Protein AF-A0A5J4L8S2-F1 (afdb_monomer)

Mean predicted aligned error: 15.15 Å

Radius of gyration: 26.33 Å; Cα contacts (8 Å, |Δi|>4): 148; chains: 1; bounding box: 66×26×80 Å

Foldseek 3Di:
DDPVVVVVVVVVVVVVVLVVVLVVLLVQLLCQLVVLLVCCVVVVLVSSLVSLVVSLVSCVVSVVVVSNVVSVVSNVVSVVVPPDPQPAADVQADPVLNLLLVVLLVPDDLVRSCVVVVHDSVVSVVSPVVSCVSNVHDDSPVSNVRNVPPDD

Secondary structure (DSSP, 8-state):
--HHHHHHHHHHHHHHHHHHHHHHHHHHHHHHHHHHHHHHHTT-HHHHHHHHHHHHHHHHHTT-HHHHHHHHHHHHHHHHS-S-----SGGGS-HHHHHHHHHHHTT--HHHHHHHHTS-HHHHHHHHHHHHHHHT-SSGGGSHHHH-----

InterPro domains:
  IPR000792 Transcription regulator LuxR, C-terminal [PF00196] (92-144)
  IPR000792 Transcription regulator LuxR, C-terminal [PR00038] (93-107)
  IPR000792 Transcription regulator LuxR, C-terminal [PR00038] (107-123)
  IPR000792 Transcription regulator LuxR, C-terminal [PR00038] (123-135)
  IPR000792 Transcription regulator LuxR, C-terminal [PS50043] (86-151)
  IPR000792 Transcription regulator LuxR, C-terminal [SM00421] (90-147)
  IPR000792 Transcription regulator LuxR, C-terminal [cd06170] (93-144)
  IPR016032 Signal transduction response regulator, C-terminal effector [SSF46894]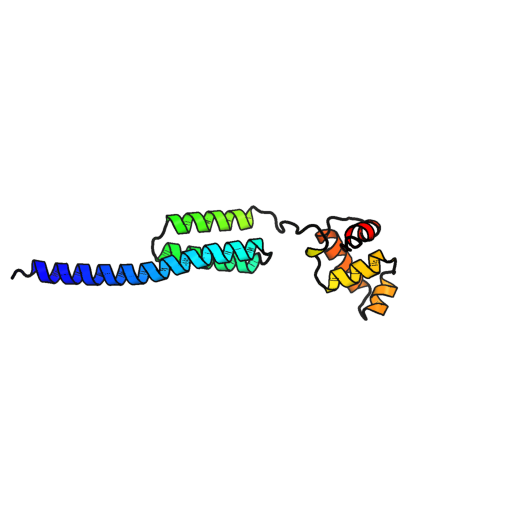 (81-145)
  IPR036388 Winged helix-like DNA-binding domain superfamily [G3DSA:1.10.10.10] (65-148)

Nearest PDB structures (foldseek):
  1je8-assembly2_E  TM=9.227E-01  e=4.264E-03  Escherichia coli
  3kln-assembly1_A  TM=6.521E-01  e=1.689E-03  Vibrio cholerae O1 biovar El Tor
  6eo2-assembly1_A  TM=7.049E-01  e=2.862E-02  Salmonella enterica subsp. enterica serovar Typhimurium
  7r3g-assembly1_B  TM=6.244E-01  e=9.226E-03  Pseudomonas aeruginosa PAO1
  1zn2-assembly1_A  TM=6.250E-01  e=1.896E-02  Pseudomonas fluorescens

Sequence (152 aa):
MTVRGREGLKQLETSVGLLEEAGATLEQARSLVEYGTLRFEAGHARLGRETARRGLELARQCGAEGLADLARERLQAFGARPRRAHTVGASALTDRERRVAVLAARGLTNREIADTLFITQRTVENHLTSGFRKLGIARRRELAPLLDDEPS

Organism: NCBI:txid285578

Solvent-accessible surface area (backbone atoms only — not comparable to full-atom values): 8182 Å² total; per-residue (Å²): 138,61,72,69,59,61,54,53,48,53,51,49,53,53,50,50,54,53,50,54,55,37,49,58,43,46,53,49,13,52,51,26,30,52,52,10,47,54,33,32,75,73,68,42,49,68,63,7,51,57,33,19,50,54,10,27,52,38,14,56,74,62,65,37,55,74,56,24,50,52,29,48,53,51,55,47,49,66,65,68,47,55,93,64,78,66,52,64,39,71,87,49,47,52,74,69,30,42,56,53,45,52,47,39,39,75,65,47,49,55,62,57,48,13,65,74,68,75,51,51,46,69,56,44,51,51,34,48,57,55,34,28,69,30,50,74,49,92,51,71,84,61,37,36,82,57,68,67,76,63,85,128

pLDDT: mean 81.4, std 14.76, range [33.41, 96.56]

Structure (mmCIF, N/CA/C/O backbone):
data_AF-A0A5J4L8S2-F1
#
_entry.id   AF-A0A5J4L8S2-F1
#
loop_
_atom_site.group_PDB
_atom_site.id
_atom_site.type_symbol
_atom_site.label_atom_id
_atom_site.label_alt_id
_atom_site.label_comp_id
_atom_site.label_asym_id
_atom_site.label_entity_id
_atom_site.label_seq_id
_atom_site.pdbx_PDB_ins_code
_atom_site.Cartn_x
_atom_site.Cartn_y
_atom_site.Cartn_z
_atom_site.occupancy
_atom_site.B_iso_or_equiv
_atom_site.auth_seq_id
_atom_site.auth_comp_id
_atom_site.auth_asym_id
_atom_site.auth_atom_id
_atom_site.pdbx_PDB_model_num
ATOM 1 N N . MET A 1 1 ? 32.017 -12.482 -51.932 1.00 50.88 1 MET A N 1
ATOM 2 C CA . MET A 1 1 ? 31.146 -12.523 -50.734 1.00 50.88 1 MET A CA 1
ATOM 3 C C . MET A 1 1 ? 31.991 -12.245 -49.502 1.00 50.88 1 MET A C 1
ATOM 5 O O . MET A 1 1 ? 32.672 -13.130 -49.002 1.00 50.88 1 MET A O 1
ATOM 9 N N . THR A 1 2 ? 32.053 -10.979 -49.106 1.00 50.59 2 THR A N 1
ATOM 10 C CA . THR A 1 2 ? 33.006 -10.443 -48.130 1.00 50.59 2 THR A CA 1
ATOM 11 C C . THR A 1 2 ? 32.641 -10.848 -46.701 1.00 50.59 2 THR A C 1
ATOM 13 O O . THR A 1 2 ? 31.485 -10.784 -46.294 1.00 50.59 2 THR A O 1
ATOM 16 N N . VAL A 1 3 ? 33.655 -11.234 -45.924 1.00 57.12 3 VAL A N 1
ATOM 17 C CA . VAL A 1 3 ? 33.594 -11.594 -44.491 1.00 57.12 3 VAL A CA 1
ATOM 18 C C . VAL A 1 3 ? 32.822 -10.559 -43.646 1.00 57.12 3 VAL A C 1
ATOM 20 O O . VAL A 1 3 ? 32.155 -10.927 -42.685 1.00 57.12 3 VAL A O 1
ATOM 23 N N . ARG A 1 4 ? 32.790 -9.292 -44.090 1.00 57.53 4 ARG A N 1
ATOM 24 C CA . ARG A 1 4 ? 31.980 -8.188 -43.536 1.00 57.53 4 ARG A CA 1
ATOM 25 C C . ARG A 1 4 ? 30.475 -8.480 -43.443 1.00 57.53 4 ARG A C 1
ATOM 27 O O . ARG A 1 4 ? 29.844 -8.039 -42.493 1.00 57.53 4 ARG A O 1
ATOM 34 N N . GLY A 1 5 ? 29.904 -9.213 -44.402 1.00 64.56 5 GLY A N 1
ATOM 35 C CA . GLY A 1 5 ? 28.468 -9.519 -44.419 1.00 64.56 5 GLY A CA 1
ATOM 36 C C . GLY A 1 5 ? 28.061 -10.608 -43.423 1.00 64.56 5 GLY A C 1
ATOM 37 O O . GLY A 1 5 ? 26.972 -10.550 -42.867 1.00 64.56 5 GLY A O 1
ATOM 38 N N . ARG A 1 6 ? 28.947 -11.578 -43.156 1.00 67.19 6 ARG A N 1
ATOM 39 C CA . ARG A 1 6 ? 28.685 -12.667 -42.197 1.00 67.19 6 ARG A CA 1
ATOM 40 C C . ARG A 1 6 ? 28.795 -12.202 -40.745 1.00 67.19 6 ARG A C 1
ATOM 42 O O . ARG A 1 6 ? 28.000 -12.632 -39.920 1.00 67.19 6 ARG A O 1
ATOM 49 N N . GLU A 1 7 ? 29.747 -11.318 -40.453 1.00 69.94 7 GLU A N 1
ATOM 50 C CA . GLU A 1 7 ? 29.907 -10.734 -39.116 1.00 69.94 7 GLU A CA 1
ATOM 51 C C . GLU A 1 7 ? 28.752 -9.781 -38.774 1.00 69.94 7 GLU A C 1
ATOM 53 O O . GLU A 1 7 ? 28.182 -9.865 -37.690 1.00 69.94 7 GLU A O 1
ATOM 58 N N . GLY A 1 8 ? 28.323 -8.951 -39.734 1.00 68.88 8 GLY A N 1
ATOM 59 C CA . GLY A 1 8 ? 27.148 -8.092 -39.562 1.00 68.88 8 GLY A CA 1
ATOM 60 C C . GLY A 1 8 ? 25.854 -8.879 -39.324 1.00 68.88 8 GLY A C 1
ATOM 61 O O . GLY A 1 8 ? 25.035 -8.470 -38.506 1.00 68.88 8 GLY A O 1
ATOM 62 N N . LEU A 1 9 ? 25.687 -10.038 -39.973 1.00 75.00 9 LEU A N 1
ATOM 63 C CA . LEU A 1 9 ? 24.523 -10.904 -39.759 1.00 75.00 9 LEU A CA 1
ATOM 64 C C . LEU A 1 9 ? 24.475 -11.456 -38.325 1.00 75.00 9 LEU A C 1
ATOM 66 O O . LEU A 1 9 ? 23.432 -11.395 -37.686 1.00 75.00 9 LEU A O 1
ATOM 70 N N . LYS A 1 10 ? 25.615 -11.928 -37.800 1.00 75.44 10 LYS A N 1
ATOM 71 C CA . LYS A 1 10 ? 25.720 -12.430 -36.419 1.00 75.44 10 LYS A CA 1
ATOM 72 C C . LYS A 1 10 ? 25.469 -11.342 -35.377 1.00 75.44 10 LYS A C 1
ATOM 74 O O . LYS A 1 10 ? 24.839 -11.602 -34.353 1.00 75.44 10 LYS A O 1
ATOM 79 N N . GLN A 1 11 ? 25.947 -10.125 -35.632 1.00 77.69 11 GLN A N 1
ATOM 80 C CA . GLN A 1 11 ? 25.684 -8.978 -34.761 1.00 77.69 11 GLN A CA 1
ATOM 81 C C . GLN A 1 11 ? 24.195 -8.619 -34.739 1.00 77.69 11 GLN A C 1
ATOM 83 O O . GLN A 1 11 ? 23.652 -8.368 -33.666 1.00 77.69 11 GLN A O 1
ATOM 88 N N . LEU A 1 12 ? 23.517 -8.651 -35.892 1.00 76.31 12 LEU A N 1
ATOM 89 C CA . LEU A 1 12 ? 22.075 -8.403 -35.971 1.00 76.31 12 LEU A CA 1
ATOM 90 C C . LEU A 1 12 ? 21.254 -9.525 -35.325 1.00 76.31 12 LEU A C 1
ATOM 92 O O . LEU A 1 12 ? 20.318 -9.226 -34.597 1.00 76.31 12 LEU A O 1
ATOM 96 N N . GLU A 1 13 ? 21.625 -10.789 -35.521 1.00 78.25 13 GLU A N 1
ATOM 97 C CA . GLU A 1 13 ? 20.975 -11.939 -34.876 1.00 78.25 13 GLU A CA 1
ATOM 98 C C . GLU A 1 13 ? 21.084 -11.861 -33.345 1.00 78.25 13 GLU A C 1
ATOM 100 O O . GLU A 1 13 ? 20.088 -11.994 -32.636 1.00 78.25 13 GLU A O 1
ATOM 105 N N . THR A 1 14 ? 22.273 -11.522 -32.839 1.00 81.31 14 THR A N 1
ATOM 106 C CA . THR A 1 14 ? 22.495 -11.268 -31.407 1.00 81.31 14 THR A CA 1
ATOM 107 C C . THR A 1 14 ? 21.661 -10.082 -30.920 1.00 81.31 14 THR A C 1
ATOM 109 O O . THR A 1 14 ? 21.034 -10.154 -29.867 1.00 81.31 14 THR A O 1
ATOM 112 N N . SER A 1 15 ? 21.617 -8.991 -31.690 1.00 72.94 15 SER A N 1
ATOM 113 C CA . SER A 1 15 ? 20.834 -7.804 -31.344 1.00 72.94 15 SER A CA 1
ATOM 114 C C . SER A 1 15 ? 19.332 -8.091 -31.292 1.00 72.94 15 SER A C 1
ATOM 116 O O . SER A 1 15 ? 18.666 -7.574 -30.402 1.00 72.94 15 SER A O 1
ATOM 118 N N . VAL A 1 16 ? 18.794 -8.886 -32.221 1.00 79.12 16 VAL A N 1
ATOM 119 C CA . VAL A 1 16 ? 17.371 -9.258 -32.247 1.00 79.12 16 VAL A CA 1
ATOM 120 C C . VAL A 1 16 ? 17.025 -10.119 -31.036 1.00 79.12 16 VAL A C 1
ATOM 122 O O . VAL A 1 16 ? 16.088 -9.779 -30.322 1.00 79.12 16 VAL A O 1
ATOM 12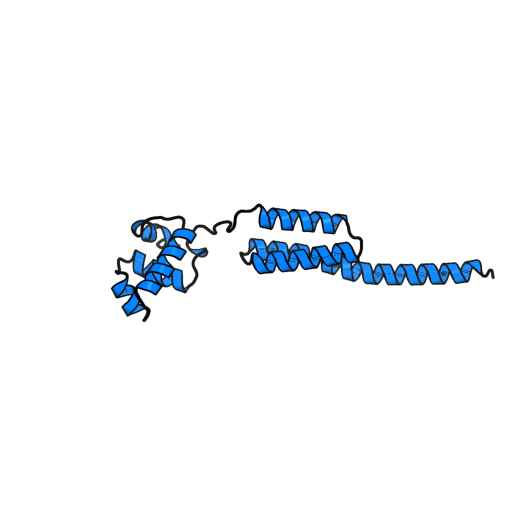5 N N . GLY A 1 17 ? 17.819 -11.154 -30.739 1.00 78.25 17 GLY A N 1
ATOM 126 C CA . GLY A 1 17 ? 17.571 -12.014 -29.577 1.00 78.25 17 GLY A CA 1
ATOM 127 C C . GLY A 1 17 ? 17.609 -11.249 -28.248 1.00 78.25 17 GLY A C 1
ATOM 128 O O . GLY A 1 17 ? 16.734 -11.426 -27.402 1.00 78.25 17 GLY A O 1
ATOM 129 N N . LEU A 1 18 ? 18.566 -10.326 -28.092 1.00 77.06 18 LEU A N 1
ATOM 130 C CA . LEU A 1 18 ? 18.639 -9.454 -26.914 1.00 77.06 18 LEU A CA 1
ATOM 131 C C . LEU A 1 18 ? 17.420 -8.525 -26.797 1.00 77.06 18 LEU A C 1
ATOM 133 O O . LEU A 1 18 ? 16.943 -8.283 -25.691 1.00 77.06 18 LEU A O 1
ATOM 137 N N . LEU A 1 19 ? 16.908 -8.004 -27.918 1.00 74.25 19 LEU A N 1
ATOM 138 C CA . LEU A 1 19 ? 15.727 -7.135 -27.930 1.00 74.25 19 LEU A CA 1
ATOM 139 C C . LEU A 1 19 ? 14.429 -7.904 -27.642 1.00 74.25 19 LEU A C 1
ATOM 141 O O . LEU A 1 19 ? 13.551 -7.362 -26.974 1.00 74.25 19 LEU A O 1
ATOM 145 N N . GLU A 1 20 ? 14.307 -9.154 -28.092 1.00 76.06 20 GLU A N 1
ATOM 146 C CA . GLU A 1 20 ? 13.158 -10.017 -27.784 1.00 76.06 20 GLU A CA 1
ATOM 147 C C . GLU A 1 20 ? 13.086 -10.358 -26.285 1.00 76.06 20 GLU A C 1
ATOM 149 O O . GLU A 1 20 ? 12.030 -10.213 -25.662 1.00 76.06 20 GLU A O 1
ATOM 154 N N . GLU A 1 21 ? 14.213 -10.736 -25.672 1.00 76.75 21 GLU A N 1
ATOM 155 C CA . GLU A 1 21 ? 14.300 -11.001 -24.227 1.00 76.75 21 GLU A CA 1
ATOM 156 C C . GLU A 1 21 ? 14.074 -9.725 -23.397 1.00 76.75 21 GLU A C 1
ATOM 158 O O . GLU A 1 21 ? 13.354 -9.736 -22.387 1.00 76.75 21 GLU A O 1
ATOM 163 N N . ALA A 1 22 ? 14.634 -8.598 -23.849 1.00 74.44 22 ALA A N 1
ATOM 164 C CA . ALA A 1 22 ? 14.414 -7.298 -23.228 1.00 74.44 22 ALA A CA 1
ATOM 165 C C . ALA A 1 22 ? 12.946 -6.858 -23.318 1.00 74.44 22 ALA A C 1
ATOM 167 O O . ALA A 1 22 ? 12.443 -6.316 -22.339 1.00 74.44 22 ALA A O 1
ATOM 168 N N . GLY A 1 23 ? 12.245 -7.130 -24.425 1.00 78.81 23 GLY A N 1
ATOM 169 C CA . GLY A 1 23 ? 10.811 -6.861 -24.571 1.00 78.81 23 GLY A CA 1
ATOM 170 C C . GLY A 1 23 ? 9.967 -7.656 -23.573 1.00 78.81 23 GLY A C 1
ATOM 171 O O . GLY A 1 23 ? 9.160 -7.092 -22.844 1.00 78.81 23 GLY A O 1
ATOM 172 N N . ALA A 1 24 ? 10.216 -8.959 -23.414 1.00 83.62 24 ALA A N 1
ATOM 173 C CA . ALA A 1 24 ? 9.514 -9.744 -22.393 1.00 83.62 24 ALA A CA 1
ATOM 174 C C . ALA A 1 24 ? 9.785 -9.224 -20.963 1.00 83.62 24 ALA A C 1
ATOM 176 O O . ALA A 1 24 ? 8.877 -9.144 -20.128 1.00 83.62 24 ALA A O 1
ATOM 177 N N . THR A 1 25 ? 11.032 -8.828 -20.691 1.00 87.25 25 THR A N 1
ATOM 178 C CA . THR A 1 25 ? 11.468 -8.313 -19.384 1.00 87.25 25 THR A CA 1
ATOM 179 C C . THR A 1 25 ? 10.911 -6.917 -19.091 1.00 87.25 25 THR A C 1
ATOM 181 O O . THR A 1 25 ? 10.486 -6.641 -17.966 1.00 87.25 25 THR A O 1
ATOM 184 N N . LEU A 1 26 ? 10.871 -6.035 -20.091 1.00 88.25 26 LEU A N 1
ATOM 185 C CA . LEU A 1 26 ? 10.297 -4.693 -20.006 1.00 88.25 26 LEU A CA 1
ATOM 186 C C . LEU A 1 26 ? 8.798 -4.761 -19.701 1.00 88.25 26 LEU A C 1
ATOM 188 O O . LEU A 1 26 ? 8.314 -4.090 -18.785 1.00 88.25 26 LEU A O 1
ATOM 192 N N . GLU A 1 27 ? 8.072 -5.622 -20.405 1.00 89.81 27 GLU A N 1
ATOM 193 C CA . GLU A 1 27 ? 6.628 -5.774 -20.258 1.00 89.81 27 GLU A CA 1
ATOM 194 C C . GLU A 1 27 ? 6.292 -6.362 -18.882 1.00 89.81 27 GLU A C 1
ATOM 196 O O . GLU A 1 27 ? 5.346 -5.921 -18.212 1.00 89.81 27 GLU A O 1
ATOM 201 N N . GLN A 1 28 ? 7.117 -7.297 -18.402 1.00 91.31 28 GLN A N 1
ATOM 202 C CA . GLN A 1 28 ? 7.039 -7.816 -17.040 1.00 91.31 28 GLN A CA 1
ATOM 203 C C . GLN A 1 28 ? 7.308 -6.721 -15.999 1.00 91.31 28 GLN A C 1
ATOM 205 O O . GLN A 1 28 ? 6.548 -6.590 -15.032 1.00 91.31 28 GLN A O 1
ATOM 210 N N . ALA A 1 29 ? 8.359 -5.918 -16.186 1.00 94.50 29 ALA A N 1
ATOM 211 C CA . ALA A 1 29 ? 8.692 -4.811 -15.297 1.00 94.50 29 ALA A CA 1
ATOM 212 C C . ALA A 1 29 ? 7.529 -3.813 -15.208 1.00 94.50 29 ALA A C 1
ATOM 214 O O . ALA A 1 29 ? 7.109 -3.449 -14.105 1.00 94.50 29 ALA A O 1
ATOM 215 N N . ARG A 1 30 ? 6.946 -3.438 -16.353 1.00 94.19 30 ARG A N 1
ATOM 216 C CA . ARG A 1 30 ? 5.809 -2.512 -16.437 1.00 94.19 30 ARG A CA 1
ATOM 217 C C . ARG A 1 30 ? 4.601 -3.045 -15.678 1.00 94.19 30 ARG A C 1
ATOM 219 O O . ARG A 1 30 ? 4.056 -2.353 -14.816 1.00 94.19 30 ARG A O 1
ATOM 226 N N . SER A 1 31 ? 4.261 -4.306 -15.931 1.00 92.56 31 SER A N 1
ATOM 227 C CA . SER A 1 31 ? 3.153 -4.998 -15.272 1.00 92.56 31 SER A CA 1
ATOM 228 C C . SER A 1 31 ? 3.333 -5.051 -13.752 1.00 92.56 31 SER A C 1
ATOM 230 O O . SER A 1 31 ? 2.379 -4.853 -13.003 1.00 92.56 31 SER A O 1
ATOM 232 N N . LEU A 1 32 ? 4.556 -5.270 -13.258 1.00 93.88 32 LEU A N 1
ATOM 233 C CA . LEU A 1 32 ? 4.846 -5.297 -11.820 1.00 93.88 32 LEU A CA 1
ATOM 234 C C . LEU A 1 32 ? 4.733 -3.918 -11.158 1.00 93.88 32 LEU A C 1
ATOM 236 O O . 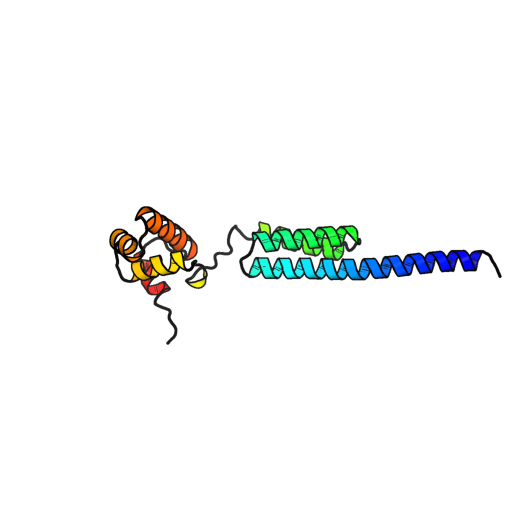LEU A 1 32 ? 4.240 -3.829 -10.031 1.00 93.88 32 LEU A O 1
ATOM 240 N N . VAL A 1 33 ? 5.164 -2.847 -11.830 1.00 93.06 33 VAL A N 1
ATOM 241 C CA . VAL A 1 33 ? 5.024 -1.471 -11.320 1.00 93.06 33 VAL A CA 1
ATOM 242 C C . VAL A 1 33 ? 3.546 -1.086 -11.203 1.00 93.06 33 VAL A C 1
ATOM 244 O O . VAL A 1 33 ? 3.112 -0.569 -10.167 1.00 93.06 33 VAL A O 1
ATOM 247 N N . GLU A 1 34 ? 2.754 -1.388 -12.230 1.00 90.75 34 GLU A N 1
ATOM 248 C CA . GLU A 1 34 ? 1.315 -1.119 -12.246 1.00 90.75 34 GLU A CA 1
ATOM 249 C C . GLU A 1 34 ? 0.569 -1.979 -11.219 1.00 90.75 34 GLU A C 1
ATOM 251 O O . GLU A 1 34 ? -0.143 -1.454 -10.360 1.00 90.75 34 GLU A O 1
ATOM 256 N N . TYR A 1 35 ? 0.826 -3.288 -11.200 1.00 86.50 35 TYR A N 1
ATOM 257 C CA . TYR A 1 35 ? 0.220 -4.197 -10.231 1.00 86.50 35 TYR A CA 1
ATOM 258 C C . TYR A 1 35 ? 0.598 -3.846 -8.784 1.00 86.50 35 TYR A C 1
ATOM 260 O O . TYR A 1 35 ? -0.230 -3.931 -7.873 1.00 86.50 35 TYR A O 1
ATOM 268 N N . GLY A 1 36 ? 1.844 -3.426 -8.548 1.00 86.69 36 GLY A N 1
ATOM 269 C CA . GLY A 1 36 ? 2.295 -2.930 -7.249 1.00 86.69 36 GLY A CA 1
ATOM 270 C C . GLY A 1 36 ? 1.553 -1.667 -6.810 1.00 86.69 36 GLY A C 1
ATOM 271 O O . GLY A 1 36 ? 1.185 -1.559 -5.638 1.00 86.69 36 GLY A O 1
ATOM 272 N N . THR A 1 37 ? 1.269 -0.759 -7.748 1.00 84.75 37 THR A N 1
ATOM 273 C CA . THR A 1 37 ? 0.452 0.439 -7.502 1.00 84.75 37 THR A CA 1
ATOM 274 C C . THR A 1 37 ? -0.973 0.063 -7.110 1.00 84.75 37 THR A C 1
ATOM 276 O O . THR A 1 37 ? -1.415 0.445 -6.028 1.00 84.75 37 THR A O 1
ATOM 279 N N . LEU A 1 38 ? -1.658 -0.747 -7.919 1.00 78.38 38 LEU A N 1
ATOM 280 C CA . LEU A 1 38 ? -3.043 -1.145 -7.650 1.00 78.38 38 LEU A CA 1
ATOM 281 C C . LEU A 1 38 ? -3.174 -1.880 -6.309 1.00 78.38 38 LEU A C 1
ATOM 283 O O . LEU A 1 38 ? -4.091 -1.623 -5.532 1.00 78.38 38 LEU A O 1
ATOM 287 N N . ARG A 1 39 ? -2.208 -2.746 -5.965 1.00 77.12 39 ARG A N 1
ATOM 288 C CA . ARG A 1 39 ? -2.175 -3.401 -4.646 1.00 77.12 39 ARG A CA 1
ATOM 289 C C . ARG A 1 39 ? -1.971 -2.424 -3.495 1.00 77.12 39 ARG A C 1
ATOM 291 O O . ARG A 1 39 ? -2.516 -2.642 -2.414 1.00 77.12 39 ARG A O 1
ATOM 298 N N . PHE A 1 40 ? -1.167 -1.382 -3.690 1.00 78.75 40 PHE A N 1
ATOM 299 C CA . PHE A 1 40 ? -0.985 -0.345 -2.680 1.00 78.75 40 PHE A CA 1
ATOM 300 C C . PHE A 1 40 ? -2.281 0.448 -2.466 1.00 78.75 40 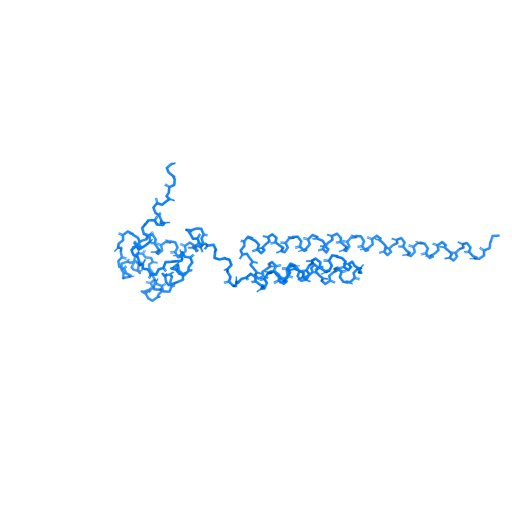PHE A C 1
ATOM 302 O O . PHE A 1 40 ? -2.682 0.654 -1.320 1.00 78.75 40 PHE A O 1
ATOM 309 N N . GLU A 1 41 ? -2.954 0.832 -3.550 1.00 76.69 41 GLU A N 1
ATOM 310 C CA . GLU A 1 41 ? -4.231 1.557 -3.529 1.00 76.69 41 GLU A CA 1
ATOM 311 C C . GLU A 1 41 ? -5.367 0.728 -2.915 1.00 76.69 41 GLU A C 1
ATOM 313 O O . GLU A 1 41 ? -6.165 1.263 -2.150 1.00 76.69 41 GLU A O 1
ATOM 318 N N . ALA A 1 42 ? -5.367 -0.590 -3.128 1.00 70.62 42 ALA A N 1
ATOM 319 C CA . ALA A 1 42 ? -6.289 -1.539 -2.498 1.00 70.62 42 ALA A CA 1
ATOM 320 C C . ALA A 1 42 ? -6.003 -1.811 -1.000 1.00 70.62 42 ALA A C 1
ATOM 322 O O . ALA A 1 42 ? -6.623 -2.678 -0.391 1.00 70.62 42 ALA A O 1
ATOM 323 N N . GLY A 1 43 ? -5.039 -1.116 -0.383 1.00 69.81 43 GLY A N 1
ATOM 324 C CA . GLY A 1 43 ? -4.729 -1.239 1.048 1.00 69.81 43 GLY A CA 1
AT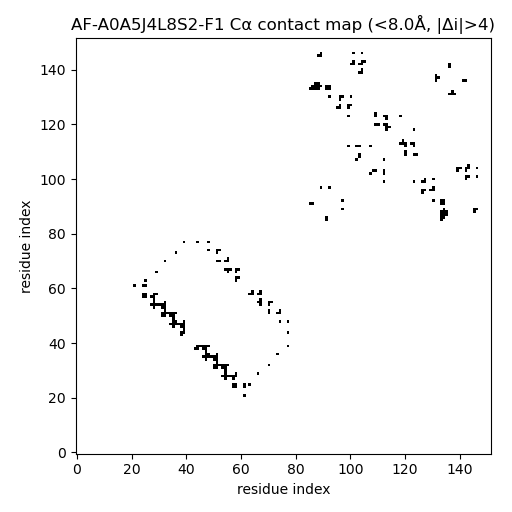OM 325 C C . GLY A 1 43 ? -3.701 -2.322 1.403 1.00 69.81 43 GLY A C 1
ATOM 326 O O . GLY A 1 43 ? -3.265 -2.409 2.555 1.00 69.81 43 GLY A O 1
ATOM 327 N N . HIS A 1 44 ? -3.204 -3.094 0.433 1.00 74.19 44 HIS A N 1
ATOM 328 C CA . HIS A 1 44 ? -2.143 -4.088 0.635 1.00 74.19 44 HIS A CA 1
ATOM 329 C C . HIS A 1 44 ? -0.740 -3.457 0.580 1.00 74.19 44 HIS A C 1
ATOM 331 O O . HIS A 1 44 ? 0.148 -3.913 -0.142 1.00 74.19 44 HIS A O 1
ATOM 337 N N . ALA A 1 45 ? -0.506 -2.414 1.381 1.00 80.12 45 ALA A N 1
ATOM 338 C CA . ALA A 1 45 ? 0.655 -1.525 1.261 1.00 80.12 45 ALA A CA 1
ATOM 339 C C . ALA A 1 45 ? 2.029 -2.228 1.281 1.00 80.12 45 ALA A C 1
ATOM 341 O O . ALA A 1 45 ? 2.950 -1.804 0.582 1.00 80.12 45 ALA A O 1
ATOM 342 N N . ARG A 1 46 ? 2.197 -3.296 2.078 1.00 82.50 46 ARG A N 1
ATOM 343 C CA . ARG A 1 46 ? 3.449 -4.077 2.106 1.00 82.50 46 ARG A CA 1
ATOM 344 C C . ARG A 1 46 ? 3.678 -4.807 0.780 1.00 82.50 46 ARG A C 1
ATOM 346 O O . ARG A 1 46 ? 4.730 -4.628 0.176 1.00 82.50 46 ARG A O 1
ATOM 353 N N . LEU A 1 47 ? 2.675 -5.556 0.323 1.00 77.25 47 LEU A N 1
ATOM 354 C CA . LEU A 1 47 ? 2.737 -6.333 -0.916 1.00 77.25 47 LEU A CA 1
ATOM 355 C C . LEU A 1 47 ? 2.863 -5.425 -2.147 1.00 77.25 47 LEU A C 1
ATOM 357 O O . LEU A 1 47 ? 3.638 -5.729 -3.051 1.00 77.25 47 LEU A O 1
ATOM 361 N N . GLY A 1 48 ? 2.160 -4.287 -2.167 1.00 83.81 48 GLY A N 1
ATOM 362 C CA . GLY A 1 48 ? 2.272 -3.293 -3.238 1.00 83.81 48 GLY A CA 1
ATOM 363 C C . GLY A 1 48 ? 3.694 -2.744 -3.380 1.00 83.81 48 GLY A C 1
ATOM 364 O O . GLY A 1 48 ? 4.264 -2.773 -4.469 1.00 83.81 48 GLY A O 1
ATOM 365 N N . ARG A 1 49 ? 4.329 -2.359 -2.260 1.00 90.75 49 ARG A N 1
ATOM 366 C CA . ARG A 1 49 ? 5.733 -1.906 -2.248 1.00 90.75 49 ARG A CA 1
ATOM 367 C C . ARG A 1 49 ? 6.716 -2.986 -2.692 1.00 90.75 49 ARG A C 1
ATOM 369 O O . ARG A 1 49 ? 7.609 -2.691 -3.476 1.00 90.75 49 ARG A O 1
ATOM 376 N N . GLU A 1 50 ? 6.584 -4.211 -2.185 1.00 87.38 50 GLU A N 1
ATOM 377 C CA . GLU A 1 50 ? 7.456 -5.334 -2.572 1.00 87.38 50 GLU A CA 1
ATOM 378 C C . GLU A 1 50 ? 7.383 -5.602 -4.082 1.00 87.38 50 GLU A C 1
ATOM 380 O O . GLU A 1 50 ? 8.401 -5.810 -4.737 1.00 87.38 50 GLU A O 1
ATOM 385 N N . THR A 1 51 ? 6.187 -5.497 -4.652 1.00 87.38 51 THR A N 1
ATOM 386 C CA . THR A 1 51 ? 5.947 -5.751 -6.079 1.00 87.38 51 THR A CA 1
ATOM 387 C C . THR A 1 51 ? 6.478 -4.633 -6.961 1.00 87.38 51 THR A C 1
ATOM 389 O O . THR A 1 51 ? 7.172 -4.905 -7.936 1.00 87.38 51 THR A O 1
ATOM 392 N N . ALA A 1 52 ? 6.228 -3.375 -6.594 1.00 91.31 52 ALA A N 1
ATOM 393 C CA . ALA A 1 52 ? 6.779 -2.239 -7.322 1.00 91.31 52 ALA A CA 1
ATOM 394 C C . ALA A 1 52 ? 8.318 -2.202 -7.256 1.00 91.31 52 ALA A C 1
ATOM 396 O O . ALA A 1 52 ? 8.957 -1.809 -8.227 1.00 91.31 52 ALA A O 1
ATOM 397 N N . ARG A 1 53 ? 8.934 -2.675 -6.157 1.00 94.94 53 ARG A N 1
ATOM 398 C CA . ARG A 1 53 ? 10.396 -2.860 -6.075 1.00 94.94 53 ARG A CA 1
ATOM 399 C C . ARG A 1 53 ? 10.911 -3.910 -7.055 1.00 94.94 53 ARG A C 1
ATOM 401 O O . ARG A 1 53 ? 11.919 -3.659 -7.700 1.00 94.94 53 ARG A O 1
ATOM 408 N N . ARG A 1 54 ? 10.212 -5.042 -7.193 1.00 94.00 54 ARG A N 1
ATOM 409 C CA . ARG A 1 54 ? 10.541 -6.065 -8.200 1.00 94.00 54 ARG A CA 1
ATOM 410 C C . ARG A 1 54 ? 10.481 -5.480 -9.616 1.00 94.00 54 ARG A C 1
ATOM 412 O O . ARG A 1 54 ? 11.384 -5.716 -10.407 1.00 94.00 54 ARG A O 1
ATOM 419 N N . GLY A 1 55 ? 9.444 -4.693 -9.913 1.00 94.62 55 GLY A N 1
ATOM 420 C CA . GLY A 1 55 ? 9.312 -3.996 -11.196 1.00 94.62 55 GLY A CA 1
ATOM 421 C C . GLY A 1 55 ? 10.447 -2.999 -11.453 1.00 94.62 55 GLY A C 1
ATOM 422 O O . GLY A 1 55 ? 11.022 -3.003 -12.534 1.00 94.62 55 GLY A O 1
ATOM 423 N N . LEU A 1 56 ? 10.829 -2.208 -10.443 1.00 96.25 56 LEU A N 1
ATOM 424 C CA . LEU A 1 56 ? 11.984 -1.304 -10.512 1.00 96.25 56 LEU A CA 1
ATOM 425 C C . LEU A 1 56 ? 13.291 -2.054 -10.803 1.00 96.25 56 LEU A C 1
ATOM 427 O O . LEU A 1 56 ? 14.092 -1.601 -11.613 1.00 96.25 56 LEU A O 1
ATOM 431 N N . GLU A 1 57 ? 13.531 -3.172 -10.123 1.00 94.62 57 GLU A N 1
ATOM 432 C CA . GLU A 1 57 ? 14.750 -3.957 -10.312 1.00 94.62 57 GLU A CA 1
ATOM 433 C C . GLU A 1 57 ? 14.849 -4.510 -11.738 1.00 94.62 57 GLU A C 1
ATOM 435 O O . GLU A 1 57 ? 15.879 -4.326 -12.382 1.00 94.62 57 GLU A O 1
ATOM 440 N N . LEU A 1 58 ? 13.759 -5.077 -12.267 1.00 93.31 58 LEU A N 1
ATOM 441 C CA . LEU A 1 58 ? 13.712 -5.553 -13.653 1.00 93.31 58 LEU A CA 1
ATOM 442 C C . LEU A 1 58 ? 13.867 -4.413 -14.665 1.00 93.31 58 LEU A C 1
ATOM 444 O O . LEU A 1 58 ? 14.623 -4.559 -15.618 1.00 93.31 58 LEU A O 1
ATOM 448 N N . ALA A 1 59 ? 13.229 -3.260 -14.430 1.00 93.00 59 ALA A N 1
ATOM 449 C CA . ALA A 1 59 ? 13.378 -2.088 -15.294 1.00 93.00 59 ALA A CA 1
ATOM 450 C C . ALA A 1 59 ? 14.842 -1.625 -15.389 1.00 93.00 59 ALA A C 1
ATOM 452 O O . ALA A 1 59 ? 15.306 -1.258 -16.463 1.00 93.00 59 ALA A O 1
ATOM 453 N N . ARG A 1 60 ? 15.596 -1.685 -14.283 1.00 93.69 60 ARG A N 1
ATOM 454 C CA . ARG A 1 60 ? 17.035 -1.368 -14.280 1.00 93.69 60 ARG A CA 1
ATOM 455 C C . ARG A 1 60 ? 17.861 -2.439 -14.987 1.00 93.69 60 ARG A C 1
ATOM 457 O O . ARG A 1 60 ? 18.801 -2.099 -15.694 1.00 93.69 60 ARG A O 1
ATOM 464 N N . GLN A 1 61 ? 17.513 -3.714 -14.816 1.00 89.69 61 GLN A N 1
ATOM 465 C CA . GLN A 1 61 ? 18.209 -4.827 -15.471 1.00 89.69 61 GLN A CA 1
ATOM 466 C C . GLN A 1 61 ? 18.064 -4.786 -16.998 1.00 89.69 61 GLN A C 1
ATOM 468 O O . GLN A 1 61 ? 19.032 -5.078 -17.692 1.00 89.69 61 GLN A O 1
ATOM 473 N N . CYS A 1 62 ? 16.904 -4.374 -17.522 1.00 88.31 62 CYS A N 1
ATOM 474 C CA . CYS A 1 62 ? 16.687 -4.222 -18.965 1.00 88.31 62 CYS A CA 1
ATOM 475 C C . CYS A 1 62 ? 17.011 -2.817 -19.514 1.00 88.31 62 CYS A C 1
ATOM 477 O O . CYS A 1 62 ? 16.755 -2.551 -20.685 1.00 88.31 62 CYS A O 1
ATOM 479 N N . GLY A 1 63 ? 17.571 -1.911 -18.698 1.00 88.38 63 GLY A N 1
ATOM 480 C CA . GLY A 1 63 ? 17.975 -0.562 -19.126 1.00 88.38 63 GLY A CA 1
ATOM 481 C C . GLY A 1 63 ? 16.820 0.416 -19.388 1.00 88.38 63 GLY A C 1
ATOM 482 O O . GLY A 1 63 ? 17.015 1.470 -19.993 1.00 88.38 63 GLY A O 1
ATOM 483 N N . ALA A 1 64 ? 15.609 0.098 -18.934 1.00 91.94 64 ALA A N 1
ATOM 484 C CA . ALA A 1 64 ? 14.418 0.920 -19.098 1.00 91.94 64 ALA A CA 1
ATOM 485 C C . ALA A 1 64 ? 14.351 2.045 -18.050 1.00 91.94 64 ALA A C 1
ATOM 487 O O . ALA A 1 64 ? 13.480 2.057 -17.176 1.00 91.94 64 ALA A O 1
ATOM 488 N N . GLU A 1 65 ? 15.267 3.010 -18.139 1.00 91.75 65 GLU A N 1
ATOM 489 C CA . GLU A 1 65 ? 15.435 4.066 -17.127 1.00 91.75 65 GLU A CA 1
ATOM 490 C C . GLU A 1 65 ? 14.163 4.897 -16.895 1.00 91.75 65 GLU A C 1
ATOM 492 O O . GLU A 1 65 ? 13.789 5.132 -15.750 1.00 91.75 65 GLU A O 1
ATOM 497 N N . GLY A 1 66 ? 13.409 5.239 -17.947 1.00 93.19 66 GLY A N 1
ATOM 498 C CA . GLY A 1 66 ? 12.141 5.969 -17.786 1.00 93.19 66 GLY A CA 1
ATOM 499 C C . GLY A 1 66 ? 11.094 5.198 -16.968 1.00 93.19 66 GLY A C 1
ATOM 500 O O . GLY A 1 66 ? 10.337 5.785 -16.194 1.00 93.19 66 GLY A O 1
ATOM 501 N N . LEU A 1 67 ? 11.073 3.865 -17.082 1.00 93.94 67 LEU A N 1
ATOM 502 C CA . LEU A 1 67 ? 10.213 3.017 -16.257 1.00 93.94 67 LEU A CA 1
ATOM 503 C C . LEU A 1 67 ? 10.761 2.883 -14.828 1.00 93.94 67 LEU A C 1
ATOM 505 O O . LEU A 1 67 ? 9.982 2.859 -13.873 1.00 93.94 67 LEU A O 1
ATOM 509 N N . ALA A 1 68 ? 12.084 2.815 -14.669 1.00 94.50 68 ALA A N 1
ATOM 510 C CA . ALA A 1 68 ? 12.732 2.793 -13.363 1.00 94.50 68 ALA A CA 1
ATOM 511 C C . ALA A 1 68 ? 12.473 4.092 -12.576 1.00 94.50 68 ALA A C 1
ATOM 513 O O . ALA A 1 68 ? 12.181 4.040 -11.378 1.00 94.50 68 ALA A O 1
ATOM 514 N N . ASP A 1 69 ? 12.510 5.246 -13.239 1.00 95.31 69 ASP A N 1
ATOM 515 C CA . ASP A 1 69 ? 12.188 6.544 -12.648 1.00 95.31 69 ASP A CA 1
ATOM 516 C C . ASP A 1 69 ? 10.732 6.603 -12.192 1.00 95.31 69 ASP A C 1
ATOM 518 O O . ASP A 1 69 ? 10.478 6.853 -11.010 1.00 95.31 69 ASP A O 1
ATOM 522 N N . LEU A 1 70 ? 9.792 6.221 -13.062 1.00 92.56 70 LEU A N 1
ATOM 523 C CA . LEU A 1 70 ? 8.377 6.108 -12.704 1.00 92.56 70 LEU A CA 1
ATOM 524 C C . LEU A 1 70 ? 8.172 5.187 -11.490 1.00 92.56 70 LEU A C 1
ATOM 526 O O . LEU A 1 70 ? 7.459 5.528 -10.546 1.00 92.56 70 LEU A O 1
ATOM 530 N N . ALA A 1 71 ? 8.807 4.013 -11.476 1.00 92.69 71 ALA A N 1
ATOM 531 C CA . ALA A 1 71 ? 8.699 3.077 -10.361 1.00 92.69 71 ALA A CA 1
ATOM 532 C C . ALA A 1 71 ? 9.244 3.672 -9.051 1.00 92.69 71 ALA A C 1
ATOM 534 O O . ALA A 1 71 ? 8.668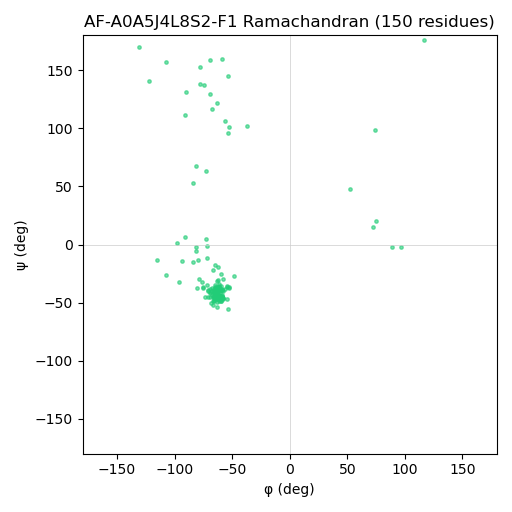 3.455 -7.979 1.00 92.69 71 ALA A O 1
ATOM 535 N N . ARG A 1 72 ? 10.333 4.448 -9.122 1.00 93.81 72 ARG A N 1
ATOM 536 C CA . ARG A 1 72 ? 10.925 5.138 -7.971 1.00 93.81 72 ARG A CA 1
ATOM 537 C C . ARG A 1 72 ? 10.006 6.234 -7.442 1.00 93.81 72 ARG A C 1
ATOM 539 O O . ARG A 1 72 ? 9.807 6.293 -6.231 1.00 93.81 72 ARG A O 1
ATOM 546 N N . GLU A 1 73 ? 9.401 7.031 -8.318 1.00 91.75 73 GLU A N 1
ATOM 547 C CA . GLU A 1 73 ? 8.400 8.040 -7.949 1.00 91.75 73 GLU A CA 1
ATOM 548 C C . GLU A 1 73 ? 7.200 7.402 -7.242 1.00 91.75 73 GLU A C 1
ATOM 550 O O . GLU A 1 73 ? 6.793 7.853 -6.170 1.00 91.75 73 GLU A O 1
ATOM 555 N N . ARG A 1 74 ? 6.676 6.286 -7.771 1.00 90.12 74 ARG A N 1
ATOM 556 C CA . ARG A 1 74 ? 5.593 5.531 -7.119 1.00 90.12 74 ARG A CA 1
ATOM 557 C C . ARG A 1 74 ? 6.013 5.021 -5.744 1.00 90.12 74 ARG A C 1
ATOM 559 O O . ARG A 1 74 ? 5.286 5.208 -4.772 1.00 90.12 74 ARG A O 1
ATOM 566 N N . LEU A 1 75 ? 7.200 4.427 -5.625 1.00 89.44 75 LEU A N 1
ATOM 567 C CA . LEU A 1 75 ? 7.733 3.942 -4.347 1.00 89.44 75 LEU A CA 1
ATOM 568 C C . LEU A 1 75 ? 7.950 5.068 -3.327 1.00 89.44 75 LEU A C 1
ATOM 570 O O . LEU A 1 75 ? 7.690 4.863 -2.138 1.00 89.44 75 LEU A O 1
ATOM 574 N N . GLN A 1 76 ? 8.387 6.247 -3.773 1.00 88.56 76 GLN A N 1
ATOM 575 C CA . GLN A 1 76 ? 8.472 7.443 -2.937 1.00 88.56 76 GLN A CA 1
ATOM 576 C C . GLN A 1 76 ? 7.080 7.897 -2.499 1.00 88.56 76 GLN A C 1
ATOM 578 O O . GLN A 1 76 ? 6.867 8.091 -1.305 1.00 88.56 76 GLN A O 1
ATOM 583 N N . ALA A 1 77 ? 6.102 7.961 -3.407 1.00 82.69 77 ALA A N 1
ATOM 584 C CA . ALA A 1 77 ? 4.713 8.276 -3.077 1.00 82.69 77 ALA A CA 1
ATOM 585 C C . ALA A 1 77 ? 4.108 7.268 -2.081 1.00 82.69 77 ALA A C 1
ATOM 587 O O . ALA A 1 77 ? 3.381 7.659 -1.168 1.00 82.69 77 ALA A O 1
ATOM 588 N N . PHE A 1 78 ? 4.466 5.982 -2.169 1.00 82.06 78 PHE A N 1
ATOM 589 C CA . PHE A 1 78 ? 4.054 4.955 -1.201 1.00 82.06 78 PHE A CA 1
ATOM 590 C C . PHE A 1 78 ? 4.647 5.157 0.203 1.00 82.06 78 PHE A C 1
ATOM 592 O O . PHE A 1 78 ? 4.122 4.591 1.168 1.00 82.06 78 PHE A O 1
ATOM 599 N N . GLY A 1 79 ? 5.763 5.887 0.312 1.00 68.62 79 GLY A N 1
ATOM 600 C CA . GLY A 1 79 ? 6.427 6.249 1.569 1.00 68.62 79 GLY A CA 1
ATOM 601 C C . GLY A 1 79 ? 6.055 7.642 2.091 1.00 68.62 79 GLY A C 1
ATOM 602 O O . GLY A 1 79 ? 6.003 7.831 3.304 1.00 68.62 79 GLY A O 1
ATOM 603 N N . ALA A 1 80 ? 5.773 8.589 1.191 1.00 60.38 80 ALA A N 1
ATOM 604 C CA . ALA A 1 80 ? 5.337 9.952 1.493 1.00 60.38 80 ALA A CA 1
ATOM 605 C C . ALA A 1 80 ? 3.851 10.019 1.862 1.00 60.38 80 ALA A C 1
ATOM 607 O O . ALA A 1 80 ? 3.451 10.850 2.675 1.00 60.38 80 ALA A O 1
ATOM 608 N N . ARG A 1 81 ? 3.022 9.114 1.321 1.00 49.34 81 ARG A N 1
ATOM 609 C CA . ARG A 1 81 ? 1.653 8.940 1.805 1.00 49.34 81 ARG A CA 1
ATOM 610 C C . ARG A 1 81 ? 1.751 8.358 3.219 1.00 49.34 81 ARG A C 1
ATOM 612 O O . ARG A 1 81 ? 2.303 7.263 3.373 1.00 49.34 81 ARG A O 1
ATOM 619 N N . PRO A 1 82 ? 1.284 9.083 4.253 1.00 42.59 82 PRO A N 1
ATOM 620 C CA . PRO A 1 82 ? 1.496 8.693 5.638 1.00 42.59 82 PRO A CA 1
ATOM 621 C C . PRO A 1 82 ? 1.010 7.262 5.849 1.00 42.59 82 PRO A C 1
ATOM 623 O O . PRO A 1 82 ? 0.046 6.822 5.220 1.00 42.59 82 PRO A O 1
ATOM 626 N N . ARG A 1 83 ? 1.716 6.524 6.716 1.00 45.50 83 ARG A N 1
ATOM 627 C CA . ARG A 1 83 ? 1.314 5.212 7.240 1.00 45.50 83 ARG A CA 1
ATOM 628 C C . ARG A 1 83 ? -0.203 5.210 7.454 1.00 45.50 83 ARG A C 1
ATOM 630 O O . ARG A 1 83 ? -0.665 5.728 8.462 1.00 45.50 83 ARG A O 1
ATOM 637 N N . ARG A 1 84 ? -0.926 4.577 6.524 1.00 45.06 84 ARG A N 1
ATOM 638 C CA . ARG A 1 84 ? -2.383 4.667 6.349 1.00 45.06 84 ARG A CA 1
ATOM 639 C C . ARG A 1 84 ? -2.792 6.008 5.733 1.00 45.06 84 ARG A C 1
ATOM 641 O O . ARG A 1 84 ? -3.065 6.977 6.431 1.00 45.06 84 ARG A O 1
ATOM 648 N N . ALA A 1 85 ? -3.019 6.001 4.418 1.00 43.25 85 ALA A N 1
ATOM 649 C CA . ALA A 1 85 ? -4.290 6.554 3.978 1.00 43.25 85 ALA A CA 1
ATOM 650 C C . ALA A 1 85 ? -5.327 5.807 4.817 1.00 43.25 85 ALA A C 1
ATOM 652 O O . ALA A 1 85 ? -5.507 4.599 4.661 1.00 43.25 85 ALA A O 1
ATOM 653 N N . HIS A 1 86 ? -5.818 6.471 5.855 1.00 46.59 86 HIS A N 1
ATOM 654 C CA . HIS A 1 86 ? -6.912 5.962 6.633 1.00 46.59 86 HIS A CA 1
ATOM 655 C C . HIS A 1 86 ? -8.023 5.748 5.610 1.00 46.59 86 HIS A C 1
ATOM 657 O O . HIS A 1 86 ? -8.586 6.707 5.091 1.00 46.59 86 HIS A O 1
ATOM 663 N N . THR A 1 87 ? -8.308 4.495 5.266 1.00 48.62 87 THR A N 1
ATOM 664 C CA . THR A 1 87 ? -9.689 4.125 5.009 1.00 48.62 87 THR A CA 1
ATOM 665 C C . THR A 1 87 ? -10.388 4.581 6.290 1.00 48.62 87 THR A C 1
ATOM 667 O O . THR A 1 87 ? -10.183 3.989 7.344 1.00 48.62 87 THR A O 1
ATOM 670 N N . VAL A 1 88 ? -10.976 5.774 6.277 1.00 53.25 88 VAL A N 1
ATOM 671 C CA . VAL A 1 88 ? -11.798 6.269 7.377 1.00 53.25 88 VAL A CA 1
ATOM 672 C C . VAL A 1 88 ? -13.200 5.803 7.038 1.00 53.25 88 VAL A C 1
ATOM 674 O O . VAL A 1 88 ? -13.634 5.948 5.897 1.00 53.25 88 VAL A O 1
ATOM 677 N N . GLY A 1 89 ? -13.877 5.198 8.006 1.00 61.84 89 GLY A N 1
ATOM 678 C CA . GLY A 1 89 ? -15.232 4.679 7.838 1.00 61.84 89 GLY A CA 1
ATOM 679 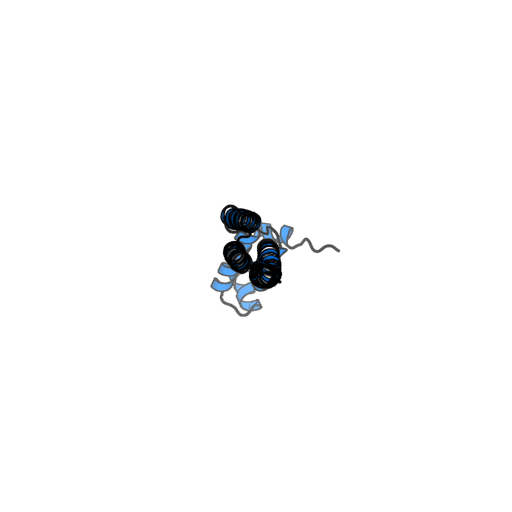C C . GLY A 1 89 ? -15.332 3.165 8.010 1.00 61.84 89 GLY A C 1
ATOM 680 O O . GLY A 1 89 ? -14.340 2.462 8.225 1.00 61.84 89 GLY A O 1
ATOM 681 N N . ALA A 1 90 ? -16.562 2.657 7.954 1.00 65.00 90 ALA A N 1
ATOM 682 C CA . ALA A 1 90 ? -16.894 1.283 8.329 1.00 65.00 90 ALA A CA 1
ATOM 683 C C . ALA A 1 90 ? -16.153 0.201 7.512 1.00 65.00 90 ALA A C 1
ATOM 685 O O . ALA A 1 90 ? -15.931 -0.898 8.021 1.00 65.00 90 ALA A O 1
ATOM 686 N N . SER A 1 91 ? -15.725 0.507 6.282 1.00 68.44 91 SER A N 1
ATOM 687 C CA . SER A 1 91 ? -14.981 -0.403 5.393 1.00 68.44 91 SER A CA 1
ATOM 688 C C . SER A 1 91 ? -13.528 -0.659 5.822 1.00 68.44 91 SER A C 1
ATOM 690 O O . SER A 1 91 ? -12.883 -1.574 5.318 1.00 68.44 91 SER A O 1
ATOM 692 N N . ALA A 1 92 ? -13.003 0.118 6.772 1.00 72.00 92 ALA A N 1
ATOM 693 C CA . ALA A 1 92 ? -11.641 -0.014 7.290 1.00 72.00 92 ALA A CA 1
ATOM 694 C C . ALA A 1 92 ? -11.489 -1.064 8.401 1.00 72.00 92 ALA A C 1
ATOM 696 O O . ALA A 1 92 ? -10.369 -1.427 8.793 1.00 72.00 92 ALA A O 1
ATOM 697 N N . LEU A 1 93 ? -12.615 -1.493 8.972 1.00 78.88 93 LEU A N 1
ATOM 698 C CA . LEU A 1 93 ? -12.662 -2.451 10.064 1.00 78.88 93 LEU A CA 1
ATOM 699 C C . LEU A 1 93 ? -12.445 -3.867 9.531 1.00 78.88 93 LEU A C 1
ATOM 701 O O . LEU A 1 93 ? -13.009 -4.264 8.519 1.00 78.88 93 LEU A O 1
ATOM 705 N N . THR A 1 94 ? -11.658 -4.658 10.254 1.00 82.06 94 THR A N 1
ATOM 706 C CA . THR A 1 94 ? -11.675 -6.118 10.079 1.00 82.06 94 THR A CA 1
ATOM 707 C C . THR A 1 94 ? -13.000 -6.681 10.587 1.00 82.06 94 THR A C 1
ATOM 709 O O . THR A 1 94 ? -13.623 -6.085 11.465 1.00 82.06 94 THR A O 1
ATOM 712 N N . ASP A 1 95 ? -13.392 -7.875 10.139 1.00 79.88 95 ASP A N 1
ATOM 713 C CA . ASP A 1 95 ? -14.626 -8.530 10.603 1.00 79.88 95 ASP A CA 1
ATOM 714 C C . ASP A 1 95 ? -14.722 -8.630 12.130 1.00 79.88 95 ASP A C 1
ATOM 716 O O . ASP A 1 95 ? -15.792 -8.461 12.715 1.00 79.88 95 ASP A O 1
ATOM 720 N N . ARG A 1 96 ? -13.590 -8.878 12.802 1.00 84.94 96 ARG A N 1
ATOM 721 C CA . ARG A 1 96 ? -13.523 -8.959 14.268 1.00 84.94 96 ARG A CA 1
ATOM 722 C C . ARG A 1 96 ? -13.742 -7.599 14.923 1.00 84.94 96 ARG A C 1
ATOM 724 O O . ARG A 1 96 ? -14.530 -7.502 15.859 1.00 84.94 96 ARG A O 1
ATOM 731 N N . GLU A 1 97 ? -13.097 -6.554 14.411 1.00 88.81 97 GLU A N 1
ATOM 732 C CA . GLU A 1 97 ? -13.301 -5.189 14.906 1.00 88.81 97 GLU A CA 1
ATOM 733 C C . GLU A 1 97 ? -14.730 -4.708 14.624 1.00 88.81 97 GLU A C 1
ATOM 735 O O . GLU A 1 97 ? -15.339 -4.114 15.507 1.00 88.81 97 GLU A O 1
ATOM 740 N N . ARG A 1 98 ? -15.298 -5.021 13.450 1.00 88.44 98 ARG A N 1
ATOM 741 C CA . ARG A 1 98 ? -16.679 -4.679 13.084 1.00 88.44 98 ARG A CA 1
ATOM 742 C C . ARG A 1 98 ? -17.689 -5.329 14.021 1.00 88.44 98 ARG A C 1
ATOM 744 O O . ARG A 1 98 ? -18.556 -4.636 14.535 1.00 88.44 98 ARG A O 1
ATOM 751 N N . ARG A 1 99 ? -17.567 -6.634 14.294 1.00 90.12 99 ARG A N 1
ATOM 752 C CA . ARG A 1 99 ? -18.470 -7.344 15.223 1.00 90.12 99 ARG A CA 1
ATOM 753 C C . ARG A 1 99 ? -18.453 -6.720 16.617 1.00 90.12 99 ARG A C 1
ATOM 755 O O . ARG A 1 99 ? -19.510 -6.463 17.183 1.00 90.12 99 ARG A O 1
ATOM 762 N N . VAL A 1 100 ? -17.261 -6.433 17.142 1.00 94.31 100 VAL A N 1
ATOM 763 C CA . VAL A 1 100 ? -17.103 -5.756 18.436 1.00 94.31 100 VAL A CA 1
ATOM 764 C C . VAL A 1 100 ? -17.703 -4.346 18.399 1.00 94.31 100 VAL A C 1
ATOM 766 O O . VAL A 1 100 ? -18.432 -3.971 19.312 1.00 94.31 100 VAL A O 1
ATOM 769 N N . ALA A 1 101 ? -17.437 -3.576 17.342 1.00 91.44 101 ALA A N 1
ATOM 770 C CA . ALA A 1 101 ? -17.914 -2.206 17.189 1.00 91.44 101 ALA A CA 1
ATOM 771 C C . ALA A 1 101 ? -19.446 -2.117 17.054 1.00 91.44 101 ALA A C 1
ATOM 773 O O . ALA A 1 101 ? -20.048 -1.236 17.658 1.00 91.44 101 ALA A O 1
ATOM 774 N N . VAL A 1 102 ? -20.088 -3.055 16.347 1.00 90.75 102 VAL A N 1
ATOM 775 C CA . VAL A 1 102 ? -21.556 -3.131 16.211 1.00 90.75 102 VAL A CA 1
ATOM 776 C C . VAL A 1 102 ? -22.220 -3.447 17.548 1.00 90.75 102 VAL A C 1
ATOM 778 O O . VAL A 1 102 ? -23.153 -2.757 17.952 1.00 90.75 102 VAL A O 1
ATOM 781 N N . LEU A 1 103 ? -21.728 -4.452 18.280 1.00 92.75 103 LEU A N 1
ATOM 782 C CA . LEU A 1 103 ? -22.240 -4.736 19.626 1.00 92.75 103 LEU A CA 1
ATOM 783 C C . LEU A 1 103 ? -22.012 -3.543 20.558 1.00 92.75 103 LEU A C 1
ATOM 785 O O . LEU A 1 103 ? -22.858 -3.223 21.392 1.00 92.75 103 LEU A O 1
ATOM 789 N N . ALA A 1 104 ? -20.892 -2.842 20.374 1.00 92.75 104 ALA A N 1
ATOM 790 C CA . ALA A 1 104 ? -20.598 -1.668 21.161 1.00 92.75 104 ALA A CA 1
ATOM 791 C C . ALA A 1 104 ? -21.530 -0.481 20.860 1.00 92.75 104 ALA A C 1
ATOM 793 O O . ALA A 1 104 ? -21.966 0.198 21.796 1.00 92.75 104 ALA A O 1
ATOM 794 N N . ALA A 1 105 ? -21.864 -0.265 19.586 1.00 91.69 105 ALA A N 1
ATOM 795 C CA . ALA A 1 105 ? -22.838 0.724 19.127 1.00 91.69 105 ALA A CA 1
ATOM 796 C C . ALA A 1 105 ? -24.242 0.454 19.686 1.00 91.69 105 ALA A C 1
ATOM 798 O O . 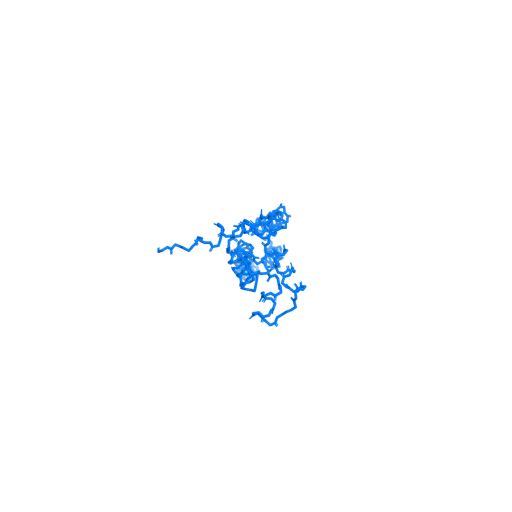ALA A 1 105 ? -24.922 1.386 20.098 1.00 91.69 105 ALA A O 1
ATOM 799 N N . ARG A 1 106 ? -24.621 -0.825 19.814 1.00 90.12 106 ARG A N 1
ATOM 800 C CA . ARG A 1 106 ? -25.878 -1.273 20.443 1.00 90.12 106 ARG A CA 1
ATOM 801 C C . ARG A 1 106 ? -25.918 -1.112 21.970 1.00 90.12 106 ARG A C 1
ATOM 803 O O . ARG A 1 106 ? -26.917 -1.456 22.588 1.00 90.12 106 ARG A O 1
ATOM 810 N N . GLY A 1 107 ? -24.842 -0.615 22.586 1.00 91.81 107 GLY A N 1
ATOM 811 C CA . GLY A 1 107 ? -24.795 -0.290 24.015 1.00 91.81 107 GLY A CA 1
ATOM 812 C C . GLY A 1 107 ? -24.186 -1.356 24.935 1.00 91.81 107 GLY A C 1
ATOM 813 O O . GLY A 1 107 ? -24.020 -1.073 26.116 1.00 91.81 107 GLY A O 1
ATOM 814 N N . LEU A 1 108 ? -23.775 -2.526 24.429 1.00 95.00 108 LEU A N 1
ATOM 815 C CA . LEU A 1 108 ? -23.268 -3.625 25.273 1.00 95.00 108 LEU A CA 1
ATOM 816 C C . LEU A 1 108 ? -21.905 -3.310 25.899 1.00 95.00 108 LEU A C 1
ATOM 818 O O . LEU A 1 108 ? -20.949 -3.004 25.194 1.00 95.00 108 LEU A O 1
ATOM 822 N N . THR A 1 109 ? -21.741 -3.475 27.202 1.00 95.56 109 THR A N 1
ATOM 823 C CA . THR A 1 109 ? -20.456 -3.301 27.896 1.00 95.56 109 THR A CA 1
ATOM 824 C C . THR A 1 109 ? -19.361 -4.239 27.364 1.00 95.56 109 THR A C 1
ATOM 826 O O . THR A 1 109 ? -19.632 -5.284 26.776 1.00 95.56 109 THR A O 1
ATOM 829 N N . ASN A 1 110 ? -18.083 -3.908 27.597 1.00 95.44 110 ASN A N 1
ATOM 830 C CA . ASN A 1 110 ? -16.967 -4.763 27.158 1.00 95.44 110 ASN A CA 1
ATOM 831 C C . ASN A 1 110 ? -17.051 -6.187 27.733 1.00 95.44 110 ASN A C 1
ATOM 833 O O . ASN A 1 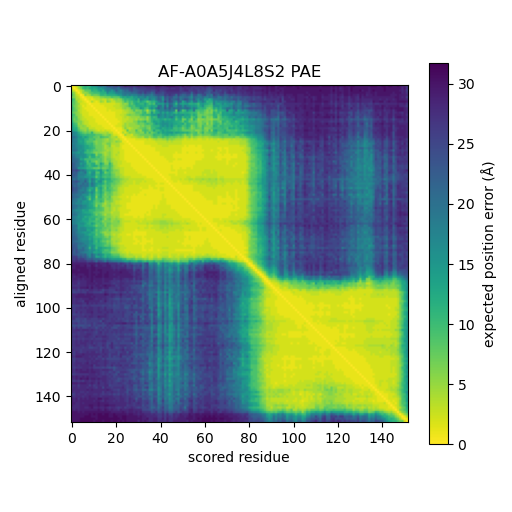110 ? -16.597 -7.127 27.086 1.00 95.44 110 ASN A O 1
ATOM 837 N N . ARG A 1 111 ? -17.642 -6.338 28.926 1.00 95.00 111 ARG A N 1
ATOM 838 C CA . ARG A 1 111 ? -17.901 -7.631 29.560 1.00 95.00 111 ARG A CA 1
ATOM 839 C C . ARG A 1 111 ? -18.967 -8.424 28.806 1.00 95.00 111 ARG A C 1
ATOM 841 O O . ARG A 1 111 ? -18.699 -9.550 28.420 1.00 95.00 111 ARG A O 1
ATOM 848 N N . GLU A 1 112 ? -20.110 -7.817 28.506 1.00 95.44 112 GLU A N 1
ATOM 849 C CA . GLU A 1 112 ? -21.173 -8.478 27.734 1.00 95.44 112 GLU A CA 1
ATOM 850 C C . GLU A 1 112 ? -20.708 -8.846 26.319 1.00 95.44 112 GLU A C 1
ATOM 852 O O . GLU A 1 112 ? -21.038 -9.916 25.812 1.00 95.44 112 GLU A O 1
ATOM 857 N N . ILE A 1 113 ? -19.891 -7.998 25.683 1.00 96.31 113 ILE A N 1
ATOM 858 C CA . ILE A 1 113 ? -19.285 -8.295 24.376 1.00 96.31 113 ILE A CA 1
ATOM 859 C C . ILE A 1 113 ? -18.309 -9.471 24.479 1.00 96.31 113 ILE A C 1
ATOM 861 O O . ILE A 1 113 ? -18.309 -10.342 23.609 1.00 96.31 113 ILE A O 1
ATOM 865 N N . ALA A 1 114 ? -17.469 -9.486 25.515 1.00 96.06 114 ALA A N 1
ATOM 866 C CA . ALA A 1 114 ? -16.527 -10.567 25.783 1.00 96.06 114 ALA A CA 1
ATOM 867 C C . ALA A 1 114 ? -17.259 -11.905 25.953 1.00 96.06 114 ALA A C 1
ATOM 869 O O . ALA A 1 114 ? -16.885 -12.884 25.305 1.00 96.06 114 ALA A O 1
ATOM 870 N N . ASP A 1 115 ? -18.348 -11.906 26.722 1.00 96.56 115 ASP A N 1
ATOM 871 C CA . ASP A 1 115 ? -19.191 -13.080 26.946 1.00 96.56 115 ASP A CA 1
ATOM 872 C C . ASP A 1 115 ? -19.899 -13.515 25.648 1.00 96.56 115 ASP A C 1
ATOM 874 O O . ASP A 1 115 ? -19.865 -14.688 25.284 1.00 96.56 115 ASP A O 1
ATOM 878 N N . THR A 1 116 ? -20.452 -12.568 24.880 1.00 94.81 116 THR A N 1
ATOM 879 C CA . THR A 1 116 ? -21.152 -12.839 23.605 1.00 94.81 116 THR A CA 1
ATOM 880 C C . THR A 1 116 ? -20.226 -13.420 22.534 1.00 94.81 116 THR A C 1
ATOM 882 O O . THR A 1 116 ? -20.630 -14.264 21.735 1.00 94.81 116 THR A O 1
ATOM 885 N N . LEU A 1 117 ? -18.983 -12.937 22.470 1.00 94.44 117 LEU A N 1
ATOM 886 C CA . LEU A 1 117 ? -18.011 -13.328 21.447 1.00 94.44 117 LEU A CA 1
ATOM 887 C C . LEU A 1 117 ? -17.025 -14.402 21.925 1.00 94.44 117 LEU A C 1
ATOM 889 O O . LEU A 1 117 ? -16.153 -14.787 21.143 1.00 94.44 117 LEU A O 1
ATOM 893 N N . PHE A 1 118 ? -17.160 -14.875 23.169 1.00 95.12 118 PHE A N 1
ATOM 894 C CA . PHE A 1 118 ? -16.266 -15.838 23.819 1.00 95.12 118 PHE A CA 1
ATOM 895 C C . PHE A 1 118 ? -14.785 -15.421 23.757 1.00 95.12 118 PHE A C 1
ATOM 897 O O . PHE A 1 118 ? -13.904 -16.199 23.390 1.00 95.12 118 PHE A O 1
ATOM 904 N N . ILE A 1 119 ? -14.501 -14.160 24.093 1.00 95.06 119 ILE A N 1
ATOM 905 C CA . ILE A 1 119 ? -13.148 -13.579 24.134 1.00 95.06 119 ILE A CA 1
ATOM 906 C C . ILE A 1 119 ? -12.917 -12.832 25.448 1.00 95.06 119 ILE A C 1
ATOM 908 O O . ILE A 1 119 ? -13.839 -12.598 26.213 1.00 95.06 119 ILE A O 1
ATOM 912 N N . THR A 1 120 ? -11.679 -12.419 25.727 1.00 96.19 120 THR A N 1
ATOM 913 C CA . THR A 1 120 ? -11.387 -11.637 26.940 1.00 96.19 120 THR A CA 1
ATOM 914 C C . THR A 1 120 ? -11.798 -10.167 26.789 1.00 96.19 120 THR A C 1
ATOM 916 O O . THR A 1 120 ? -11.735 -9.612 25.689 1.00 96.19 120 THR A O 1
ATOM 919 N N . GLN A 1 121 ? -12.116 -9.493 27.901 1.00 96.31 121 GLN A N 1
ATOM 920 C CA . GLN A 1 121 ? -12.376 -8.041 27.913 1.00 96.31 121 GLN A CA 1
ATOM 921 C C . GLN A 1 121 ? -11.199 -7.236 27.340 1.00 96.31 121 GLN A C 1
ATOM 923 O O . GLN A 1 121 ? -11.401 -6.309 26.561 1.00 96.31 121 GLN A O 1
ATOM 928 N N . ARG A 1 122 ? -9.959 -7.651 27.626 1.00 94.44 122 ARG A N 1
ATOM 929 C CA . ARG A 1 122 ? -8.752 -7.031 27.058 1.00 94.44 122 ARG A CA 1
ATOM 930 C C . ARG A 1 122 ? -8.699 -7.156 25.532 1.00 94.44 122 ARG A C 1
ATOM 932 O O . ARG A 1 122 ? -8.259 -6.240 24.842 1.00 94.44 122 ARG A O 1
ATOM 939 N N . THR A 1 123 ? -9.159 -8.278 24.981 1.00 91.69 123 THR A N 1
ATOM 940 C CA . THR A 1 123 ? -9.275 -8.463 23.527 1.00 91.69 123 THR A CA 1
ATOM 941 C C . THR A 1 123 ? -10.318 -7.513 22.935 1.00 91.69 123 THR A C 1
ATOM 943 O O . THR A 1 123 ? -10.064 -6.909 21.893 1.00 91.69 123 THR A O 1
ATOM 946 N N . VAL A 1 124 ? -11.450 -7.320 23.619 1.00 95.06 124 VAL A N 1
ATOM 947 C CA . VAL A 1 124 ? -12.478 -6.338 23.232 1.00 95.06 124 VAL A CA 1
ATOM 948 C C . VAL A 1 124 ? -11.901 -4.920 23.215 1.00 95.06 124 VAL A C 1
ATOM 950 O O . VAL A 1 124 ? -12.041 -4.219 22.215 1.00 95.06 124 VAL A O 1
ATOM 953 N N . GLU A 1 125 ? -11.190 -4.510 24.267 1.00 94.06 125 GLU A N 1
ATOM 954 C CA . GLU A 1 125 ? -10.537 -3.194 24.358 1.00 94.06 125 GLU A CA 1
ATOM 955 C C . GLU A 1 125 ? -9.526 -2.962 23.235 1.00 94.06 125 GLU A C 1
ATOM 957 O O . GLU A 1 125 ? -9.511 -1.897 22.611 1.00 94.06 125 GLU A O 1
ATOM 962 N N . ASN A 1 126 ? -8.710 -3.972 22.930 1.00 92.94 126 ASN A N 1
ATOM 963 C CA . ASN A 1 126 ? -7.752 -3.910 21.831 1.00 92.94 126 ASN A CA 1
ATOM 964 C C . ASN A 1 126 ? -8.458 -3.733 20.479 1.00 92.94 126 ASN A C 1
ATOM 966 O O . ASN A 1 126 ? -8.037 -2.907 19.662 1.00 92.94 126 ASN A O 1
ATOM 970 N N . HIS A 1 127 ? -9.542 -4.478 20.239 1.00 91.81 127 HIS A N 1
ATOM 971 C CA . HIS A 1 127 ? -10.340 -4.346 19.021 1.00 91.81 127 HIS A CA 1
ATOM 972 C C . HIS A 1 127 ? -11.008 -2.973 18.917 1.00 91.81 127 HIS A C 1
ATOM 974 O O . HIS A 1 127 ? -10.939 -2.361 17.852 1.00 91.81 127 HIS A O 1
ATOM 980 N N . LEU A 1 128 ? -11.570 -2.446 20.007 1.00 91.69 128 LEU A N 1
ATOM 981 C CA . LEU A 1 128 ? -12.164 -1.106 20.034 1.00 91.69 128 LEU A CA 1
ATOM 982 C C . LEU A 1 128 ? -11.120 -0.014 19.806 1.00 91.69 128 LEU A C 1
ATOM 984 O O . LEU A 1 128 ? -11.333 0.861 18.979 1.00 91.69 128 LEU A O 1
ATOM 988 N N . THR A 1 129 ? -9.960 -0.096 20.456 1.00 89.50 129 THR A N 1
ATOM 989 C CA . THR A 1 129 ? -8.869 0.878 20.286 1.00 89.50 129 THR A CA 1
ATOM 990 C C . THR A 1 129 ? -8.366 0.900 18.843 1.00 89.50 129 THR A C 1
ATOM 992 O O . THR A 1 129 ? -8.156 1.961 18.248 1.00 89.50 129 THR A O 1
ATOM 995 N N . SER A 1 130 ? -8.192 -0.282 18.243 1.00 83.50 130 SER A N 1
ATOM 996 C CA . SER A 1 130 ? -7.818 -0.391 16.833 1.00 83.50 130 SER A CA 1
ATOM 997 C C . SER A 1 130 ? -8.927 0.134 15.914 1.00 83.50 130 SER A C 1
ATOM 999 O O . SER A 1 130 ? -8.622 0.881 14.983 1.00 83.50 130 SER A O 1
ATOM 1001 N N . GLY A 1 131 ? -10.189 -0.193 16.209 1.00 86.44 131 GLY A N 1
ATOM 1002 C CA . GLY A 1 131 ? -11.371 0.255 15.476 1.00 86.44 131 GLY A CA 1
ATOM 1003 C C . GLY A 1 131 ? -11.571 1.770 15.520 1.00 86.44 131 GLY A C 1
ATOM 1004 O O . GLY A 1 131 ? -11.726 2.382 14.474 1.00 86.44 131 GLY A O 1
ATOM 1005 N N . PHE A 1 132 ? -11.456 2.406 16.686 1.00 86.88 132 PHE A N 1
ATOM 1006 C CA . PHE A 1 132 ? -11.553 3.861 16.862 1.00 86.88 132 PHE A CA 1
ATOM 1007 C C . PHE A 1 132 ? -10.522 4.608 16.027 1.00 86.88 132 PHE A C 1
ATOM 1009 O O . PHE A 1 132 ? -10.857 5.511 15.266 1.00 86.88 132 PHE A O 1
ATOM 1016 N N . ARG A 1 133 ? -9.270 4.147 16.067 1.00 82.81 133 ARG A N 1
ATOM 1017 C CA . ARG A 1 133 ? -8.192 4.700 15.240 1.00 82.81 133 ARG A CA 1
ATOM 1018 C C . ARG A 1 133 ? -8.447 4.540 13.735 1.00 82.81 133 ARG A C 1
ATOM 1020 O O . ARG A 1 133 ? -7.947 5.343 12.950 1.00 82.81 133 ARG A O 1
ATOM 1027 N N . LYS A 1 134 ? -9.160 3.489 13.323 1.00 79.69 134 LYS A N 1
ATOM 1028 C CA . LYS A 1 134 ? -9.533 3.242 11.919 1.00 79.69 134 LYS A CA 1
ATOM 1029 C C . LYS A 1 134 ? -10.744 4.076 11.492 1.00 79.69 134 LYS A C 1
ATOM 1031 O O . LYS A 1 134 ? -10.751 4.594 10.388 1.00 79.69 134 LYS A O 1
ATOM 1036 N N . LEU A 1 135 ? -11.714 4.260 12.382 1.00 80.81 135 LEU A N 1
ATOM 1037 C CA . LEU A 1 135 ? -12.905 5.084 12.166 1.00 80.81 135 LEU A CA 1
ATOM 1038 C C . LEU A 1 135 ? -12.651 6.587 12.355 1.00 80.81 135 LEU A C 1
ATOM 1040 O O . LEU A 1 135 ? -13.490 7.387 11.967 1.00 80.81 135 LEU A O 1
ATOM 1044 N N . GLY A 1 136 ? -11.513 6.977 12.936 1.00 80.94 136 GLY A N 1
ATOM 1045 C CA . GLY A 1 136 ? -11.188 8.381 13.203 1.00 80.94 136 GLY A CA 1
ATOM 1046 C C . GLY A 1 136 ? -11.953 8.986 14.384 1.00 80.94 136 GLY A C 1
ATOM 1047 O O . GLY A 1 136 ? -12.035 10.204 14.482 1.00 80.94 136 GLY A O 1
ATOM 1048 N N . ILE A 1 137 ? -12.491 8.154 15.279 1.00 83.25 137 ILE A N 1
ATOM 1049 C CA . ILE A 1 137 ? -13.288 8.587 16.436 1.00 83.25 137 ILE A CA 1
ATOM 1050 C C . ILE A 1 137 ? -12.518 8.417 17.741 1.00 83.25 137 ILE A C 1
ATOM 1052 O O . ILE A 1 137 ? -11.615 7.585 17.840 1.00 83.25 137 ILE A O 1
ATOM 1056 N N . ALA A 1 138 ? -12.903 9.177 18.765 1.00 82.00 138 ALA A N 1
ATOM 1057 C CA . ALA A 1 138 ? -12.295 9.088 20.092 1.00 82.00 138 ALA A CA 1
ATOM 1058 C C . ALA A 1 138 ? -13.219 8.420 21.116 1.00 82.00 138 ALA A C 1
ATOM 1060 O O . ALA A 1 138 ? -12.749 7.865 22.111 1.00 82.00 138 ALA A O 1
ATOM 1061 N N . ARG A 1 139 ? -14.537 8.496 20.908 1.00 85.00 139 ARG A N 1
ATOM 1062 C CA . ARG A 1 139 ? -15.539 8.094 21.891 1.00 85.00 139 ARG A CA 1
ATOM 1063 C C . ARG A 1 139 ? -16.456 7.030 21.324 1.00 85.00 139 ARG A C 1
ATOM 1065 O O . ARG A 1 139 ? -16.962 7.111 20.214 1.00 85.00 139 ARG A O 1
ATOM 1072 N N . ARG A 1 140 ? -16.788 6.082 22.191 1.00 85.75 140 ARG A N 1
ATOM 1073 C CA . ARG A 1 140 ? -17.723 4.991 21.921 1.00 85.75 140 ARG A CA 1
ATOM 1074 C C . ARG A 1 140 ? -19.086 5.448 21.383 1.00 85.75 140 ARG A C 1
ATOM 1076 O O . ARG A 1 140 ? -19.646 4.780 20.528 1.00 85.75 140 ARG A O 1
ATOM 1083 N N . ARG A 1 141 ? -19.602 6.587 21.859 1.00 85.88 141 ARG A N 1
ATOM 1084 C CA . ARG A 1 141 ? -20.882 7.165 21.402 1.00 85.88 141 ARG A CA 1
ATOM 1085 C C . ARG A 1 141 ? -20.891 7.555 19.919 1.00 85.88 141 ARG A C 1
ATOM 1087 O O . ARG A 1 141 ? -21.956 7.710 19.345 1.00 85.88 141 ARG A O 1
ATOM 1094 N N . GLU A 1 142 ? -19.716 7.726 19.318 1.00 83.38 142 GLU A N 1
ATOM 1095 C CA . GLU A 1 142 ? -19.563 8.065 17.901 1.00 83.38 142 GLU A CA 1
ATOM 1096 C C . GLU A 1 142 ? -19.672 6.818 17.002 1.00 83.38 142 GLU A C 1
ATOM 1098 O O . GLU A 1 142 ? -19.690 6.950 15.787 1.00 83.38 142 GLU A O 1
ATOM 1103 N N . LEU A 1 143 ? -19.766 5.607 17.576 1.00 85.75 143 LEU A N 1
ATOM 1104 C CA . LEU A 1 143 ? -19.913 4.366 16.809 1.00 85.75 143 LEU A CA 1
ATOM 1105 C C . LEU A 1 143 ? -21.284 4.218 16.145 1.00 85.75 143 LEU A C 1
ATOM 1107 O O . LEU A 1 143 ? -21.331 3.819 14.989 1.00 85.75 143 LEU A O 1
ATOM 1111 N N . ALA A 1 144 ? -22.372 4.495 16.872 1.00 83.69 144 ALA A N 1
ATOM 1112 C CA . ALA A 1 144 ? -23.740 4.312 16.379 1.00 83.69 144 ALA A CA 1
ATOM 1113 C C . ALA A 1 144 ? -23.993 5.039 15.043 1.00 83.69 144 ALA A C 1
ATOM 1115 O O . ALA A 1 144 ? -24.242 4.357 14.052 1.00 83.69 144 ALA A O 1
ATOM 1116 N N . PRO A 1 145 ? -23.766 6.364 14.931 1.00 80.62 145 PRO A N 1
ATOM 1117 C CA . PRO A 1 145 ? -24.017 7.070 13.673 1.00 80.62 145 PRO A CA 1
ATOM 1118 C C . PRO A 1 145 ? -23.118 6.628 12.505 1.00 80.62 145 PRO A C 1
ATOM 1120 O O . PRO A 1 145 ? -23.440 6.924 11.367 1.00 80.62 145 PRO A O 1
ATOM 1123 N N . LEU A 1 146 ? -21.994 5.943 12.757 1.00 76.94 146 LEU A N 1
ATOM 1124 C CA . LEU A 1 146 ? -21.073 5.465 11.712 1.00 76.94 146 LEU A CA 1
ATOM 1125 C C . LEU A 1 146 ? -21.345 4.026 11.256 1.00 76.94 146 LEU A C 1
ATOM 1127 O O . LEU A 1 146 ? -20.753 3.569 10.277 1.00 76.94 146 LEU A O 1
ATOM 1131 N N . LEU A 1 147 ? -22.146 3.281 12.016 1.00 74.69 147 LEU A N 1
ATOM 1132 C CA . LEU A 1 147 ? -22.447 1.871 11.764 1.00 74.69 147 LEU A CA 1
ATOM 1133 C C . LEU A 1 147 ? -23.921 1.634 11.424 1.00 74.69 147 LEU A C 1
ATOM 1135 O O . LEU A 1 147 ? -24.222 0.559 10.911 1.00 74.69 147 LEU A O 1
ATOM 1139 N N . ASP A 1 148 ? -24.783 2.627 11.664 1.00 65.25 148 ASP A N 1
ATOM 1140 C CA . ASP A 1 148 ? -26.193 2.651 11.258 1.00 65.25 148 ASP A CA 1
ATOM 1141 C C . ASP A 1 148 ? -26.392 3.088 9.786 1.00 65.25 148 ASP A C 1
ATOM 1143 O O . ASP A 1 148 ? -27.514 3.049 9.289 1.00 65.25 148 ASP A O 1
ATOM 1147 N N . ASP A 1 149 ? -25.317 3.438 9.060 1.00 47.56 149 ASP A N 1
ATOM 1148 C CA . ASP A 1 149 ? -25.312 3.607 7.593 1.00 47.56 149 ASP A CA 1
ATOM 1149 C C . ASP A 1 149 ? -25.388 2.232 6.884 1.00 47.56 149 ASP A C 1
ATOM 1151 O O . ASP A 1 149 ? -24.469 1.790 6.186 1.00 47.56 149 ASP A O 1
ATOM 1155 N N . GLU A 1 150 ? -26.490 1.513 7.095 1.00 37.31 150 GLU A N 1
ATOM 1156 C CA . GLU A 1 150 ? -26.942 0.450 6.198 1.00 37.31 150 GLU A CA 1
ATOM 1157 C C . GLU A 1 150 ? -27.890 1.110 5.177 1.00 37.31 150 GLU A C 1
ATOM 1159 O O . GLU A 1 150 ? -28.954 1.592 5.573 1.00 37.31 150 GLU A O 1
ATOM 1164 N N . PRO A 1 151 ? -27.528 1.216 3.880 1.00 36.22 151 PRO A N 1
ATOM 1165 C CA . PRO A 1 151 ? -28.471 1.702 2.884 1.00 36.22 151 PRO A CA 1
ATOM 1166 C C . PRO A 1 151 ? -29.628 0.701 2.822 1.00 36.22 151 PRO A C 1
ATOM 1168 O O . PRO A 1 151 ? -29.402 -0.492 2.612 1.00 36.22 151 PRO A O 1
ATOM 1171 N N . SER A 1 152 ? -30.843 1.197 3.071 1.00 33.41 152 SER A N 1
ATOM 1172 C CA . SER A 1 152 ? -32.088 0.472 2.788 1.00 33.41 152 SER A CA 1
ATOM 1173 C C . SER A 1 152 ? -32.178 0.057 1.323 1.00 33.41 152 SER A C 1
ATOM 1175 O O . SER A 1 152 ? -31.651 0.805 0.466 1.00 33.41 152 SER A O 1
#